Protein AF-A0A1T3VSL6-F1 (afdb_monomer_lite)

Structure (mmCIF, N/CA/C/O backbone):
data_AF-A0A1T3VSL6-F1
#
_entry.id   AF-A0A1T3VSL6-F1
#
loop_
_atom_site.group_PDB
_atom_site.id
_atom_site.type_symbol
_atom_site.label_atom_id
_atom_site.label_alt_id
_atom_site.label_comp_id
_atom_site.label_asym_id
_atom_site.label_entity_id
_atom_site.label_seq_id
_atom_site.pdbx_PDB_ins_code
_atom_site.Cartn_x
_atom_site.Cartn_y
_atom_site.Cartn_z
_atom_site.occupancy
_atom_site.B_iso_or_equiv
_atom_site.auth_seq_id
_atom_site.auth_comp_id
_atom_site.auth_asym_id
_atom_site.auth_atom_id
_atom_site.pdbx_PDB_model_num
ATOM 1 N N . ARG A 1 1 ? 28.065 -1.977 -14.494 1.00 62.59 1 ARG A N 1
ATOM 2 C CA . ARG A 1 1 ? 26.871 -1.914 -13.614 1.00 62.59 1 ARG A CA 1
ATOM 3 C C . ARG A 1 1 ? 26.203 -3.290 -13.512 1.00 62.59 1 ARG A C 1
ATOM 5 O O . ARG A 1 1 ? 25.831 -3.687 -12.420 1.00 62.59 1 ARG A O 1
ATOM 12 N N . ASP A 1 2 ? 26.234 -4.075 -14.584 1.00 76.62 2 ASP A N 1
ATOM 13 C CA . ASP A 1 2 ? 25.564 -5.379 -14.730 1.00 76.62 2 ASP A CA 1
ATOM 14 C C . ASP A 1 2 ? 26.018 -6.470 -13.745 1.00 76.62 2 ASP A C 1
ATOM 16 O O . ASP A 1 2 ? 25.245 -7.355 -13.390 1.00 76.62 2 ASP A O 1
ATOM 20 N N . GLY A 1 3 ? 27.265 -6.408 -13.263 1.00 87.06 3 GLY A N 1
ATOM 21 C CA . GLY A 1 3 ? 27.782 -7.373 -12.287 1.00 87.06 3 GLY A CA 1
ATOM 22 C C . GLY A 1 3 ? 27.134 -7.270 -10.900 1.00 87.06 3 GLY A C 1
ATOM 23 O O . GLY A 1 3 ? 27.035 -8.281 -10.211 1.00 87.06 3 GLY A O 1
ATOM 24 N N . LEU A 1 4 ? 26.681 -6.076 -10.490 1.00 89.38 4 LEU A N 1
ATOM 25 C CA . LEU A 1 4 ? 25.951 -5.896 -9.229 1.00 89.38 4 LEU A CA 1
ATOM 26 C C . LEU A 1 4 ? 24.523 -6.429 -9.360 1.00 89.38 4 LEU A C 1
ATOM 28 O O . LEU A 1 4 ? 24.105 -7.229 -8.529 1.00 89.38 4 LEU A O 1
ATOM 32 N N . SER A 1 5 ? 23.824 -6.042 -10.430 1.00 87.56 5 SER A N 1
ATOM 33 C CA . SER A 1 5 ? 22.463 -6.503 -10.717 1.00 87.56 5 SER A CA 1
ATOM 34 C C . SER A 1 5 ? 22.394 -8.028 -10.754 1.00 87.56 5 SER A C 1
ATOM 36 O O . SER A 1 5 ? 21.631 -8.618 -10.002 1.00 87.56 5 SER A O 1
ATOM 38 N N . ARG A 1 6 ? 23.301 -8.679 -11.494 1.00 90.31 6 ARG A N 1
ATOM 39 C CA . ARG A 1 6 ? 23.343 -10.146 -11.598 1.00 90.31 6 ARG A CA 1
ATOM 40 C C . ARG A 1 6 ? 23.564 -10.846 -10.253 1.00 90.31 6 ARG A C 1
ATOM 42 O O . ARG A 1 6 ? 22.993 -11.901 -10.010 1.00 90.31 6 ARG A O 1
ATOM 49 N N . ARG A 1 7 ? 24.399 -10.280 -9.374 1.00 93.38 7 ARG A N 1
ATOM 50 C CA . ARG A 1 7 ? 24.640 -10.836 -8.029 1.00 93.38 7 ARG A CA 1
ATOM 51 C C . ARG A 1 7 ? 23.426 -10.690 -7.118 1.00 93.38 7 ARG A C 1
ATOM 53 O O . ARG A 1 7 ? 23.204 -11.557 -6.280 1.00 93.38 7 ARG A O 1
ATOM 60 N N . LEU A 1 8 ? 22.679 -9.595 -7.254 1.00 92.88 8 LEU A N 1
ATOM 61 C CA . LEU A 1 8 ? 21.442 -9.392 -6.506 1.00 92.88 8 LEU A CA 1
ATOM 62 C C . LEU A 1 8 ? 20.371 -10.367 -6.980 1.00 92.88 8 LEU A C 1
ATOM 64 O O . LEU A 1 8 ? 19.839 -11.082 -6.143 1.00 92.88 8 LEU A O 1
ATOM 68 N N . GLU A 1 9 ? 20.155 -10.481 -8.291 1.00 94.38 9 GLU A N 1
ATOM 69 C CA . GLU A 1 9 ? 19.211 -11.440 -8.890 1.00 94.38 9 GLU A CA 1
ATOM 70 C C . GLU A 1 9 ? 19.508 -12.880 -8.461 1.00 94.38 9 GLU A C 1
ATOM 72 O O . GLU A 1 9 ? 18.609 -13.602 -8.043 1.00 94.38 9 GLU A O 1
ATOM 77 N N . GLN A 1 10 ? 20.786 -13.281 -8.457 1.00 94.31 10 GLN A N 1
ATOM 78 C CA . GLN A 1 10 ? 21.208 -14.591 -7.943 1.00 94.31 10 GLN A CA 1
ATOM 79 C C . GLN A 1 10 ? 20.904 -14.792 -6.454 1.00 94.31 10 GLN A C 1
ATOM 81 O O . GLN A 1 10 ? 20.730 -15.924 -6.021 1.00 94.31 10 GLN A O 1
ATOM 86 N N . ARG A 1 11 ? 20.883 -13.719 -5.660 1.00 94.25 11 ARG A N 1
ATOM 87 C CA . ARG A 1 11 ? 20.661 -13.785 -4.212 1.00 94.25 11 ARG A CA 1
ATOM 88 C C . ARG A 1 11 ? 19.183 -13.788 -3.834 1.00 94.25 11 ARG A C 1
ATOM 90 O O . ARG A 1 11 ? 18.844 -14.368 -2.809 1.00 94.25 11 ARG A O 1
ATOM 97 N N . ILE A 1 12 ? 18.342 -13.105 -4.606 1.00 93.19 12 ILE A N 1
ATOM 98 C CA . ILE A 1 12 ? 16.886 -13.062 -4.392 1.00 93.19 12 ILE A CA 1
ATOM 99 C C . ILE A 1 12 ? 16.140 -14.122 -5.212 1.00 93.19 12 ILE A C 1
ATOM 101 O O . ILE A 1 12 ? 14.927 -14.227 -5.093 1.00 93.19 12 ILE A O 1
ATOM 105 N N . GLU A 1 13 ? 16.865 -14.883 -6.038 1.00 93.56 13 GLU A N 1
ATOM 106 C CA . GLU A 1 13 ? 16.347 -15.960 -6.893 1.00 93.56 13 GLU A CA 1
ATOM 107 C C . GLU A 1 13 ? 15.236 -15.504 -7.860 1.00 93.56 13 GLU A C 1
ATOM 109 O O . GLU A 1 13 ? 14.383 -16.288 -8.266 1.00 93.56 13 GLU A O 1
ATOM 114 N N . MET A 1 14 ? 15.267 -14.231 -8.270 1.00 90.94 14 MET A N 1
ATOM 115 C CA . MET A 1 14 ? 14.320 -13.631 -9.218 1.00 90.94 14 MET A CA 1
ATOM 116 C C . MET A 1 14 ? 14.952 -12.454 -9.987 1.00 90.94 14 MET A C 1
ATOM 118 O O . MET A 1 14 ? 15.905 -11.842 -9.491 1.00 90.94 14 MET A O 1
ATOM 122 N N . PRO A 1 15 ? 14.446 -12.109 -11.188 1.00 90.94 15 PRO A N 1
ATOM 123 C CA . PRO A 1 15 ? 14.838 -10.890 -11.895 1.00 90.94 15 PRO A CA 1
ATOM 124 C C . PRO A 1 15 ? 14.564 -9.636 -11.058 1.00 90.94 15 PRO A C 1
ATOM 126 O O . PRO A 1 15 ? 13.514 -9.528 -10.429 1.00 90.94 15 PRO A O 1
ATOM 129 N N . LEU A 1 16 ? 15.450 -8.635 -11.102 1.00 89.75 16 LEU A N 1
ATOM 130 C CA . LEU A 1 16 ? 15.225 -7.387 -10.354 1.00 89.75 16 LEU A CA 1
ATOM 131 C C . LEU A 1 16 ? 13.970 -6.651 -10.831 1.00 89.75 16 LEU A C 1
ATOM 133 O O . LEU A 1 16 ? 13.281 -6.028 -10.029 1.00 89.75 16 LEU A O 1
ATOM 137 N N . ALA A 1 17 ? 13.650 -6.754 -12.122 1.00 88.25 17 ALA A N 1
ATOM 138 C CA . ALA A 1 17 ? 12.426 -6.187 -12.680 1.00 88.25 17 ALA A CA 1
ATOM 139 C C . ALA A 1 17 ? 11.155 -6.777 -12.044 1.00 88.25 17 ALA A C 1
ATOM 141 O O . ALA A 1 17 ? 10.140 -6.095 -11.996 1.00 88.25 17 ALA A O 1
ATOM 142 N N . ASP A 1 18 ? 11.215 -8.002 -11.515 1.00 87.12 18 ASP A N 1
ATOM 143 C CA . ASP A 1 18 ? 10.067 -8.655 -10.879 1.00 87.12 18 ASP A CA 1
ATOM 144 C C . ASP A 1 18 ? 9.888 -8.224 -9.410 1.00 87.12 18 ASP A C 1
ATOM 146 O O . ASP A 1 18 ? 8.910 -8.596 -8.769 1.00 87.12 18 ASP A O 1
ATOM 150 N N . THR A 1 19 ? 10.795 -7.390 -8.884 1.00 84.19 19 THR A N 1
ATOM 151 C CA . THR A 1 19 ? 10.625 -6.707 -7.588 1.00 84.19 19 THR A CA 1
ATOM 152 C C . THR A 1 19 ? 9.893 -5.370 -7.709 1.00 84.19 19 THR A C 1
ATOM 154 O O . THR A 1 19 ? 9.462 -4.812 -6.700 1.00 84.19 19 THR A O 1
ATOM 157 N N . ASP A 1 20 ? 9.742 -4.850 -8.930 1.00 86.81 20 ASP A N 1
ATOM 158 C CA . ASP A 1 20 ? 9.008 -3.617 -9.185 1.00 86.81 20 ASP A CA 1
ATOM 159 C C . ASP A 1 20 ? 7.519 -3.932 -9.332 1.00 86.81 20 ASP A C 1
ATOM 161 O O . ASP A 1 20 ? 7.071 -4.525 -10.318 1.00 86.81 20 ASP A O 1
ATOM 165 N N . ILE A 1 21 ? 6.745 -3.500 -8.338 1.00 83.50 21 ILE A N 1
ATOM 166 C CA . ILE A 1 21 ? 5.299 -3.699 -8.293 1.00 83.50 21 ILE A CA 1
ATOM 167 C C . ILE A 1 21 ? 4.585 -3.153 -9.539 1.00 83.50 21 ILE A C 1
ATOM 169 O O . ILE A 1 21 ? 3.619 -3.751 -10.011 1.00 83.50 21 ILE A O 1
ATOM 173 N N . SER A 1 22 ? 5.109 -2.081 -10.136 1.00 82.44 22 SER A N 1
ATOM 174 C CA . SER A 1 22 ? 4.555 -1.466 -11.345 1.00 82.44 22 SER A CA 1
ATOM 175 C C . SER A 1 22 ? 4.770 -2.324 -12.588 1.00 82.44 22 SER A C 1
ATOM 177 O O . SER A 1 22 ? 3.993 -2.263 -13.540 1.00 82.44 22 SER A O 1
ATOM 179 N N . VAL A 1 23 ? 5.819 -3.148 -12.578 1.00 84.62 23 VAL A N 1
ATOM 180 C CA . VAL A 1 23 ? 6.151 -4.086 -13.656 1.00 84.62 23 VAL A CA 1
ATOM 181 C C . VAL A 1 23 ? 5.335 -5.375 -13.540 1.00 84.62 23 VAL A C 1
ATOM 183 O O . VAL A 1 23 ? 4.980 -5.958 -14.569 1.00 84.62 23 VAL A O 1
ATOM 186 N N . ILE A 1 24 ? 5.020 -5.818 -12.318 1.00 85.06 24 ILE A N 1
ATOM 187 C CA . ILE A 1 24 ? 4.258 -7.055 -12.070 1.00 85.06 24 ILE A CA 1
ATOM 188 C C . ILE A 1 24 ? 2.738 -6.848 -12.073 1.00 85.06 24 ILE A C 1
ATOM 190 O O . ILE A 1 24 ? 2.019 -7.739 -12.523 1.00 85.06 24 ILE A O 1
ATOM 194 N N . ALA A 1 25 ? 2.231 -5.682 -11.657 1.00 82.94 25 ALA A N 1
ATOM 195 C CA . ALA A 1 25 ? 0.792 -5.406 -11.584 1.00 82.94 25 ALA A CA 1
ATOM 196 C C . ALA A 1 25 ? 0.024 -5.681 -12.903 1.00 82.94 25 ALA A C 1
ATOM 198 O O . ALA A 1 25 ? -1.098 -6.184 -12.842 1.00 82.94 25 ALA A O 1
ATOM 199 N N . PRO A 1 26 ? 0.595 -5.457 -14.104 1.00 79.12 26 PRO A N 1
ATOM 200 C CA . PRO A 1 26 ? -0.084 -5.774 -15.363 1.00 79.12 26 PRO A CA 1
ATOM 201 C C . PRO A 1 26 ? -0.037 -7.256 -15.784 1.00 79.12 26 PRO A C 1
ATOM 203 O O . PRO A 1 26 ? -0.683 -7.616 -16.767 1.00 79.12 26 PRO A O 1
ATOM 206 N N . ARG A 1 27 ? 0.743 -8.125 -15.119 1.00 72.69 27 ARG A N 1
ATOM 207 C CA . ARG A 1 27 ? 1.131 -9.459 -15.639 1.00 72.69 27 ARG A CA 1
ATOM 208 C C . ARG A 1 27 ? 0.142 -10.621 -15.372 1.00 72.69 27 ARG A C 1
ATOM 210 O O . ARG A 1 27 ? 0.502 -11.765 -15.625 1.00 72.69 27 ARG A O 1
ATOM 217 N N . ALA A 1 28 ? -1.118 -10.312 -15.044 1.00 65.00 28 ALA A N 1
ATOM 218 C CA . ALA A 1 28 ? -2.284 -11.217 -14.921 1.00 65.00 28 ALA A CA 1
ATOM 219 C C . ALA A 1 28 ? -2.348 -12.154 -13.685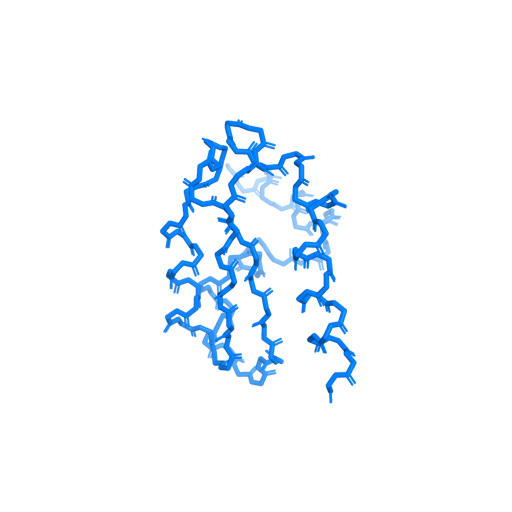 1.00 65.00 28 ALA A C 1
ATOM 221 O O . ALA A 1 28 ? -1.332 -12.529 -13.114 1.00 65.00 28 ALA A O 1
ATOM 222 N N . ASP A 1 29 ? -3.593 -12.471 -13.282 1.00 77.00 29 ASP A N 1
ATOM 223 C CA . ASP A 1 29 ? -4.052 -13.204 -12.078 1.00 77.00 29 ASP A CA 1
ATOM 224 C C . ASP A 1 29 ? -3.395 -12.806 -10.752 1.00 77.00 29 ASP A C 1
ATOM 226 O O . ASP A 1 29 ? -3.064 -13.627 -9.895 1.00 77.00 29 ASP A O 1
ATOM 230 N N . ASN A 1 30 ? -3.268 -11.496 -10.549 1.00 83.06 30 ASN A N 1
ATOM 231 C CA . ASN A 1 30 ? -2.863 -10.974 -9.259 1.00 83.06 30 ASN A CA 1
ATOM 232 C C . ASN A 1 30 ? -3.903 -11.325 -8.182 1.00 83.06 30 ASN A C 1
ATOM 234 O O . ASN A 1 30 ? -5.092 -11.034 -8.367 1.00 83.06 30 ASN A O 1
ATOM 238 N N . PRO A 1 31 ? -3.480 -11.911 -7.046 1.00 89.19 31 PRO A N 1
ATOM 239 C CA . PRO A 1 31 ? -4.376 -12.110 -5.920 1.00 89.19 31 PRO A CA 1
ATOM 240 C C . PRO A 1 31 ? -4.854 -10.750 -5.387 1.00 89.19 31 PRO A C 1
ATOM 242 O O . PRO A 1 31 ? -4.230 -9.713 -5.661 1.00 89.19 31 PRO A O 1
ATOM 245 N N . PRO A 1 32 ? -5.937 -10.732 -4.589 1.00 92.69 32 PRO A N 1
ATOM 246 C CA . PRO A 1 32 ? -6.282 -9.556 -3.806 1.00 92.69 32 PRO A CA 1
ATOM 247 C C . PRO A 1 32 ? -5.049 -9.026 -3.063 1.00 92.69 32 PRO A C 1
ATOM 249 O O . PRO A 1 32 ? -4.231 -9.802 -2.565 1.00 92.69 32 PRO A O 1
ATOM 252 N N . LEU A 1 33 ? -4.924 -7.703 -2.982 1.00 94.06 33 LEU A N 1
ATOM 253 C CA . LEU A 1 33 ? -3.825 -7.034 -2.291 1.00 94.06 33 LEU A CA 1
ATOM 254 C C . LEU A 1 33 ? -4.390 -6.082 -1.242 1.00 94.06 33 LEU A C 1
ATOM 256 O O . LEU A 1 33 ? -5.237 -5.244 -1.544 1.00 94.06 33 LEU A O 1
ATOM 260 N N . LEU A 1 34 ? -3.881 -6.172 -0.019 1.00 97.38 34 LEU A N 1
ATOM 261 C CA . LEU A 1 34 ? -4.096 -5.162 1.007 1.00 97.38 34 LEU A CA 1
ATOM 262 C C . LEU A 1 34 ? -2.800 -4.387 1.229 1.00 97.38 34 LEU A C 1
ATOM 264 O O . LEU A 1 34 ? -1.774 -4.971 1.574 1.00 97.38 34 LEU A O 1
ATOM 268 N N . ILE A 1 35 ? -2.876 -3.068 1.094 1.00 97.06 35 ILE A N 1
ATOM 269 C CA . ILE A 1 35 ? -1.823 -2.137 1.493 1.00 97.06 35 ILE A CA 1
ATOM 270 C C . ILE A 1 35 ? -2.303 -1.399 2.736 1.00 97.06 35 ILE A C 1
ATOM 272 O O . ILE A 1 35 ? -3.427 -0.902 2.776 1.00 97.06 35 ILE A O 1
ATOM 276 N N . ILE A 1 36 ? -1.453 -1.317 3.756 1.00 98.00 36 ILE A N 1
ATOM 277 C CA . ILE A 1 36 ? -1.720 -0.548 4.972 1.00 98.00 36 ILE A CA 1
ATOM 278 C C . ILE A 1 36 ? -0.590 0.461 5.130 1.00 98.00 36 ILE A C 1
ATOM 280 O O . ILE A 1 36 ? 0.569 0.059 5.186 1.00 98.00 36 ILE A O 1
ATOM 284 N N . HIS A 1 37 ? -0.913 1.751 5.202 1.00 98.06 37 HIS A N 1
ATOM 285 C CA . HIS A 1 37 ? 0.100 2.805 5.263 1.00 98.06 37 HIS A CA 1
ATOM 286 C C . HIS A 1 37 ? -0.402 4.004 6.073 1.00 98.06 37 HIS A C 1
ATOM 288 O O . HIS A 1 37 ? -1.579 4.360 6.013 1.00 98.06 37 HIS A O 1
ATOM 294 N N . ASP A 1 38 ? 0.487 4.621 6.846 1.00 97.44 38 ASP A N 1
ATOM 295 C CA . ASP A 1 38 ? 0.234 5.894 7.513 1.00 97.44 38 ASP A CA 1
ATOM 296 C C . ASP A 1 38 ? 0.790 7.036 6.648 1.00 97.44 38 ASP A C 1
ATOM 298 O O . ASP A 1 38 ? 1.963 6.973 6.283 1.00 97.44 38 ASP A O 1
ATOM 302 N 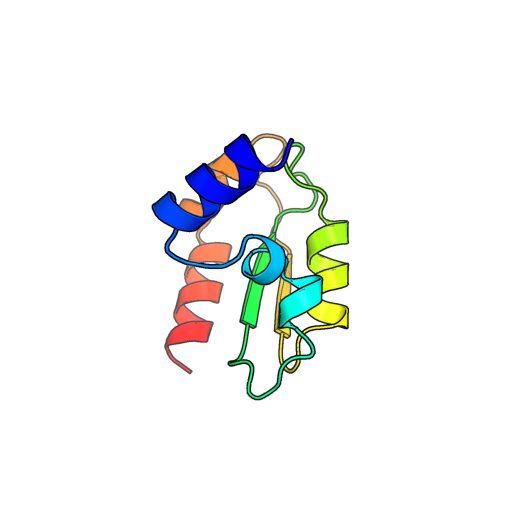N . PRO A 1 39 ? 0.016 8.090 6.348 1.00 96.69 39 PRO A N 1
ATOM 303 C CA . PRO A 1 39 ? 0.524 9.246 5.613 1.00 96.69 39 PRO A CA 1
ATOM 304 C C . PRO A 1 39 ? 1.639 10.016 6.335 1.00 96.69 39 PRO A C 1
ATOM 306 O O . PRO A 1 39 ? 2.347 10.786 5.694 1.00 96.69 39 PRO A O 1
ATOM 309 N N . ASP A 1 40 ? 1.801 9.828 7.652 1.00 95.50 40 ASP A N 1
ATOM 310 C CA . ASP A 1 40 ? 2.874 10.459 8.432 1.00 95.50 40 ASP A CA 1
ATOM 311 C C . ASP A 1 40 ? 4.207 9.673 8.382 1.00 95.50 40 ASP A C 1
ATOM 313 O O . ASP A 1 40 ? 5.141 10.019 9.116 1.00 95.50 40 ASP A O 1
ATOM 317 N N . ASP A 1 41 ? 4.312 8.604 7.577 1.00 96.31 41 ASP A N 1
ATOM 318 C CA . ASP A 1 41 ? 5.560 7.859 7.361 1.00 96.31 41 ASP A CA 1
ATOM 319 C C . ASP A 1 41 ? 6.585 8.714 6.584 1.00 96.31 41 ASP A C 1
ATOM 321 O O . ASP A 1 41 ? 6.361 9.042 5.419 1.00 96.31 41 ASP A O 1
ATOM 325 N N . PRO A 1 42 ? 7.722 9.098 7.200 1.00 95.00 42 PRO A N 1
ATOM 326 C CA . PRO A 1 42 ? 8.732 9.899 6.517 1.00 95.00 42 PRO A CA 1
ATOM 327 C C . PRO A 1 42 ? 9.698 9.064 5.663 1.00 95.00 42 PRO A C 1
ATOM 329 O O . PRO A 1 42 ? 10.461 9.642 4.887 1.00 95.00 42 PRO A O 1
ATOM 332 N N . ASP A 1 43 ? 9.718 7.740 5.834 1.00 96.12 43 ASP A N 1
ATOM 333 C CA . ASP A 1 43 ? 10.702 6.849 5.217 1.00 96.12 43 ASP A CA 1
ATOM 334 C C . ASP A 1 43 ? 10.212 6.337 3.854 1.00 96.12 43 ASP A C 1
ATOM 336 O O . ASP A 1 43 ? 11.024 6.096 2.956 1.00 96.12 43 ASP A O 1
ATOM 340 N N . THR A 1 44 ? 8.892 6.210 3.672 1.00 93.00 44 THR A N 1
ATOM 341 C CA . THR A 1 44 ? 8.270 5.813 2.400 1.00 93.00 44 THR A CA 1
ATOM 342 C C . THR A 1 44 ? 7.086 6.716 2.034 1.00 93.00 44 THR A C 1
ATOM 344 O O . THR A 1 44 ? 6.153 6.808 2.825 1.00 93.00 44 THR A O 1
ATOM 347 N N . PRO A 1 45 ? 7.056 7.340 0.836 1.00 95.00 45 PRO A N 1
ATOM 348 C CA . PRO A 1 45 ? 5.953 8.214 0.426 1.00 95.00 45 PRO A CA 1
ATOM 349 C C . PRO A 1 45 ? 4.614 7.480 0.329 1.00 95.00 45 PRO A C 1
ATOM 351 O O . PRO A 1 45 ? 4.525 6.416 -0.297 1.00 95.00 45 PRO A O 1
ATOM 354 N N . TYR A 1 46 ? 3.564 8.077 0.892 1.00 96.62 46 TYR A N 1
ATOM 355 C CA . TYR A 1 46 ? 2.206 7.535 0.866 1.00 96.62 46 TYR A CA 1
ATOM 356 C C . TYR A 1 46 ? 1.648 7.415 -0.556 1.00 96.62 46 TYR A C 1
ATOM 358 O O . TYR A 1 46 ? 0.984 6.429 -0.878 1.00 96.62 46 TYR A O 1
ATOM 366 N N . GLU A 1 47 ? 2.004 8.354 -1.428 1.00 96.88 47 GLU A N 1
ATOM 367 C CA . GLU A 1 47 ? 1.584 8.423 -2.829 1.00 96.88 47 GLU A CA 1
ATOM 368 C C . GLU A 1 47 ? 1.949 7.142 -3.593 1.00 96.88 47 GLU A C 1
ATOM 370 O O . GLU A 1 47 ? 1.172 6.660 -4.410 1.00 96.88 47 GLU A O 1
ATOM 375 N N . THR A 1 48 ? 3.074 6.505 -3.245 1.00 94.38 48 THR A N 1
ATOM 376 C CA . THR A 1 48 ? 3.480 5.212 -3.826 1.00 94.38 48 THR A CA 1
ATOM 377 C C . THR A 1 48 ? 2.424 4.131 -3.576 1.00 94.38 48 THR A C 1
ATOM 379 O O . THR A 1 48 ? 2.164 3.287 -4.426 1.00 94.38 48 THR A O 1
ATOM 382 N N . SER A 1 49 ? 1.785 4.140 -2.402 1.00 96.00 49 SER A N 1
ATOM 383 C CA . SER A 1 49 ? 0.703 3.198 -2.088 1.00 96.00 49 SER A CA 1
ATOM 384 C C . SER A 1 49 ? -0.559 3.483 -2.893 1.00 96.00 49 SER A C 1
ATOM 386 O O . SER A 1 49 ? -1.236 2.545 -3.313 1.00 96.00 49 SER A O 1
ATOM 388 N N . GLU A 1 50 ? -0.865 4.758 -3.131 1.00 96.75 50 GLU A N 1
ATOM 389 C CA . GLU A 1 50 ? -1.991 5.162 -3.976 1.00 96.75 50 GLU A CA 1
ATOM 390 C C . GLU A 1 50 ? -1.774 4.727 -5.429 1.00 96.75 50 GLU A C 1
ATOM 392 O O . GLU A 1 50 ? -2.682 4.161 -6.042 1.00 96.75 50 GLU A O 1
ATOM 397 N N . GLU A 1 51 ? -0.559 4.907 -5.952 1.00 94.38 51 GLU A N 1
ATOM 398 C CA . GLU A 1 51 ? -0.173 4.454 -7.291 1.00 94.38 51 GLU A CA 1
ATOM 399 C C . GLU A 1 51 ? -0.352 2.941 -7.447 1.00 94.38 51 GLU A C 1
ATOM 401 O O . GLU A 1 51 ? -0.973 2.496 -8.415 1.00 94.38 51 GLU A O 1
ATOM 406 N N . ILE A 1 52 ? 0.108 2.149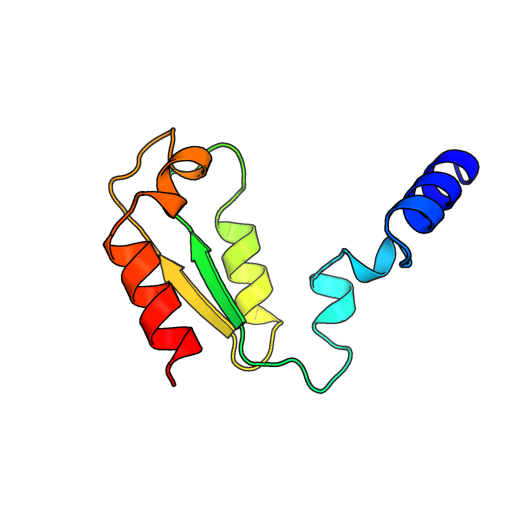 -6.468 1.00 93.12 52 ILE A N 1
ATOM 407 C CA . ILE A 1 52 ? -0.041 0.687 -6.494 1.00 93.12 52 ILE A CA 1
ATOM 408 C C . ILE A 1 52 ? -1.516 0.286 -6.531 1.00 93.12 52 ILE A C 1
ATOM 410 O O . ILE A 1 52 ? -1.899 -0.553 -7.347 1.00 93.12 52 ILE A O 1
ATOM 414 N N . VAL A 1 53 ? -2.360 0.875 -5.679 1.00 94.25 53 VAL A N 1
ATOM 415 C CA . VAL A 1 53 ? -3.798 0.560 -5.677 1.00 94.25 53 VAL A CA 1
ATOM 416 C C . VAL A 1 53 ? -4.477 0.984 -6.981 1.00 94.25 53 VAL A C 1
ATOM 418 O O . VAL A 1 53 ? -5.423 0.328 -7.413 1.00 94.25 53 VAL A O 1
ATOM 421 N N . GLY A 1 54 ? -3.973 2.024 -7.649 1.00 92.50 54 GLY A N 1
ATOM 422 C CA . GLY A 1 54 ? -4.455 2.445 -8.963 1.00 92.50 54 GLY A CA 1
ATOM 423 C C . GLY A 1 54 ? -4.164 1.453 -10.094 1.00 92.50 54 GLY A C 1
ATOM 424 O O . GLY A 1 54 ? -4.912 1.421 -11.073 1.00 92.50 54 GLY A O 1
ATOM 425 N N . ILE A 1 55 ? -3.108 0.640 -9.975 1.00 91.12 55 ILE A N 1
ATOM 426 C CA . ILE A 1 55 ? -2.669 -0.286 -11.036 1.00 91.12 55 ILE A CA 1
ATOM 427 C C . ILE A 1 55 ? -2.890 -1.768 -10.708 1.00 91.12 55 ILE A C 1
ATOM 429 O O . ILE A 1 55 ? -2.914 -2.590 -11.624 1.00 91.12 55 ILE A O 1
ATOM 433 N N . TRP A 1 56 ? -3.048 -2.131 -9.432 1.00 91.88 56 TRP A N 1
ATOM 434 C CA . TRP A 1 56 ? -3.201 -3.516 -8.993 1.00 91.88 56 TRP A CA 1
ATOM 435 C C . TRP A 1 56 ? -4.685 -3.918 -8.891 1.00 91.88 56 TRP A C 1
ATOM 437 O O . TRP A 1 56 ? -5.420 -3.363 -8.068 1.00 91.88 56 TRP A O 1
ATOM 447 N N . PRO A 1 57 ? -5.159 -4.912 -9.669 1.00 89.12 57 PRO A N 1
ATOM 448 C CA . PRO A 1 57 ? -6.556 -5.339 -9.627 1.00 89.12 57 PRO A CA 1
ATOM 449 C C . PRO A 1 57 ? -6.989 -5.813 -8.235 1.00 89.12 57 PRO A C 1
ATOM 451 O O . PRO A 1 57 ? -6.309 -6.617 -7.605 1.00 89.12 57 PRO A O 1
ATOM 454 N N . ASN A 1 58 ? -8.158 -5.363 -7.770 1.00 89.88 58 ASN A N 1
ATOM 455 C CA . ASN A 1 58 ? -8.718 -5.719 -6.457 1.00 89.88 58 ASN A CA 1
ATOM 456 C C . ASN A 1 58 ? -7.839 -5.322 -5.254 1.00 89.88 58 ASN A C 1
ATOM 458 O O . ASN A 1 58 ? -7.988 -5.894 -4.171 1.00 89.88 58 ASN A O 1
ATOM 462 N N . ALA A 1 59 ? -6.933 -4.355 -5.419 1.00 94.38 59 ALA A N 1
ATOM 463 C CA . ALA A 1 59 ? -6.185 -3.812 -4.297 1.00 94.38 59 ALA A CA 1
ATOM 464 C C . ALA A 1 59 ? -7.058 -2.915 -3.406 1.00 94.38 59 ALA A C 1
ATOM 466 O O . ALA A 1 59 ? -7.945 -2.200 -3.876 1.00 94.38 59 ALA A O 1
ATOM 467 N N . LYS A 1 60 ? -6.777 -2.931 -2.103 1.00 96.56 60 LYS A N 1
ATOM 468 C CA . LYS A 1 60 ? -7.367 -2.035 -1.102 1.00 96.56 60 LYS A CA 1
ATOM 469 C C . LYS A 1 60 ? -6.250 -1.301 -0.363 1.00 96.56 60 LYS A C 1
ATOM 471 O O . LYS A 1 60 ? -5.255 -1.917 0.012 1.00 96.56 60 LYS A O 1
ATOM 476 N N . LEU A 1 61 ? -6.444 -0.007 -0.110 1.00 98.00 61 LEU A N 1
ATOM 477 C CA . LEU A 1 61 ? -5.569 0.806 0.738 1.00 98.00 61 LEU A CA 1
ATOM 478 C C . LEU A 1 61 ? -6.275 1.13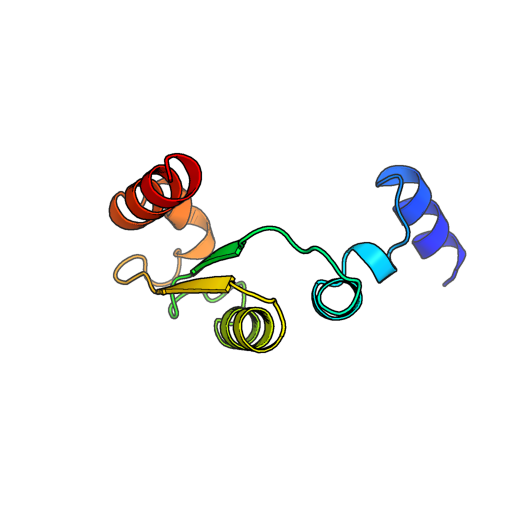1 2.055 1.00 98.00 61 LEU A C 1
ATOM 480 O O . LEU A 1 61 ? -7.349 1.732 2.057 1.00 98.00 61 LEU A O 1
ATOM 484 N N . VAL A 1 62 ? -5.661 0.753 3.173 1.00 98.19 62 VAL A N 1
ATOM 485 C CA . VAL A 1 62 ? -6.076 1.145 4.522 1.00 98.19 62 VAL A CA 1
ATOM 486 C C . VAL A 1 62 ? -5.113 2.198 5.049 1.00 98.19 62 VAL A C 1
ATOM 488 O O . VAL A 1 62 ? -3.959 1.919 5.371 1.00 98.19 62 VAL A O 1
ATOM 491 N N . THR A 1 63 ? -5.620 3.418 5.176 1.00 98.00 63 THR A N 1
ATOM 492 C CA . THR A 1 63 ? -4.887 4.542 5.754 1.00 98.00 63 THR A CA 1
ATOM 493 C C . THR A 1 63 ? -4.928 4.474 7.278 1.00 98.00 63 THR A C 1
ATOM 495 O O . THR A 1 63 ? -6.004 4.571 7.879 1.00 98.00 63 THR A O 1
ATOM 498 N N . THR A 1 64 ? -3.774 4.343 7.930 1.00 97.25 64 THR A N 1
ATOM 499 C CA . THR A 1 64 ? -3.684 4.500 9.389 1.00 97.25 64 THR A CA 1
ATOM 500 C C . THR A 1 64 ? -3.450 5.956 9.770 1.00 97.25 64 THR A C 1
ATOM 502 O O . THR A 1 64 ? -3.143 6.793 8.926 1.00 97.25 64 THR A O 1
ATOM 505 N N . LYS A 1 65 ? -3.661 6.274 11.050 1.00 94.56 65 LYS A N 1
ATOM 506 C CA . LYS A 1 65 ? -3.367 7.586 11.632 1.00 94.56 65 LYS A CA 1
ATOM 507 C C . LYS A 1 65 ? -2.849 7.407 13.051 1.00 94.56 65 LYS A C 1
ATOM 509 O O . LYS A 1 65 ? -3.189 6.432 13.722 1.00 94.56 65 LYS A O 1
ATOM 514 N N . GLY A 1 66 ? -2.123 8.405 13.549 1.00 91.38 66 GLY A N 1
ATOM 515 C CA . GLY A 1 66 ? -1.720 8.476 14.957 1.00 91.38 66 GLY A CA 1
ATOM 516 C C . GLY A 1 66 ? -0.431 7.722 15.287 1.00 91.38 66 GLY A C 1
ATOM 517 O O . GLY A 1 66 ? -0.079 7.609 16.464 1.00 91.38 66 GLY A O 1
ATOM 518 N N . LEU A 1 67 ? 0.302 7.240 14.279 1.00 94.06 67 LEU A N 1
ATOM 519 C CA . LEU A 1 67 ? 1.641 6.681 14.471 1.00 94.06 67 LEU A CA 1
ATOM 520 C C . LEU A 1 67 ? 2.748 7.751 14.452 1.00 94.06 67 LEU A C 1
ATOM 522 O O . LEU A 1 67 ? 3.794 7.562 15.097 1.00 94.06 67 LEU A O 1
ATOM 526 N N . GLY A 1 68 ? 2.479 8.884 13.788 1.00 91.62 68 GLY A N 1
ATOM 527 C CA . GLY A 1 68 ? 3.379 10.026 13.624 1.00 91.62 68 GLY A CA 1
ATOM 528 C C . GLY A 1 68 ? 4.658 9.652 12.873 1.00 91.62 68 GLY A C 1
ATOM 529 O O . GLY A 1 68 ? 4.724 8.618 12.223 1.00 91.62 68 GLY A O 1
ATOM 530 N N . ARG A 1 69 ? 5.735 10.425 13.070 1.00 93.75 69 ARG A N 1
ATOM 531 C CA . ARG A 1 69 ? 7.036 10.261 12.377 1.00 93.75 69 ARG A CA 1
ATOM 532 C C . ARG A 1 69 ? 7.732 8.892 12.498 1.00 93.75 69 ARG A C 1
ATOM 534 O O . ARG A 1 69 ? 8.828 8.721 11.989 1.00 93.75 69 ARG A O 1
ATOM 541 N N . LEU A 1 70 ? 7.194 7.974 13.300 1.00 94.94 70 LEU A N 1
ATOM 542 C CA . LEU A 1 70 ? 7.707 6.609 13.460 1.00 94.94 70 LEU A CA 1
ATOM 543 C C . LEU A 1 70 ? 6.734 5.575 12.879 1.00 94.94 70 LEU A C 1
ATOM 545 O O . LEU A 1 70 ? 6.794 4.409 13.277 1.00 94.94 70 LEU A O 1
ATOM 549 N N . ALA A 1 71 ? 5.820 5.993 12.000 1.00 95.69 71 ALA A N 1
ATOM 550 C CA . ALA A 1 71 ? 4.816 5.134 11.390 1.00 95.69 71 ALA A CA 1
ATOM 551 C C . ALA A 1 71 ? 5.409 3.876 10.769 1.00 95.69 71 ALA A C 1
ATOM 553 O O . ALA A 1 71 ? 4.982 2.778 11.144 1.00 95.69 71 ALA A O 1
ATOM 554 N N . HIS A 1 72 ? 6.478 4.042 9.989 1.00 95.62 72 HIS A N 1
ATOM 555 C CA . HIS A 1 72 ? 7.246 2.959 9.388 1.00 95.62 72 HIS A CA 1
ATOM 556 C C . HIS A 1 72 ? 7.531 1.807 10.363 1.00 95.62 72 HIS A C 1
ATOM 558 O O . HIS A 1 72 ? 7.284 0.632 10.101 1.00 95.62 72 HIS A O 1
ATOM 564 N N . TYR A 1 73 ? 7.985 2.150 11.570 1.00 95.62 73 TYR A N 1
ATOM 565 C CA . TYR A 1 73 ? 8.451 1.192 12.577 1.00 95.62 73 TYR A CA 1
ATOM 566 C C . TYR A 1 73 ? 7.358 0.713 13.539 1.00 95.62 73 TYR A C 1
ATOM 568 O O . TYR A 1 73 ? 7.585 -0.188 14.361 1.00 95.62 73 TYR A O 1
ATOM 576 N N . ARG A 1 74 ? 6.188 1.358 13.523 1.00 95.81 74 ARG A N 1
ATOM 577 C CA . ARG A 1 74 ? 5.109 1.129 14.496 1.00 95.81 74 ARG A CA 1
ATOM 578 C C . ARG A 1 74 ? 3.891 0.444 13.904 1.00 95.81 74 ARG A C 1
ATOM 580 O O . ARG A 1 74 ? 3.071 -0.032 14.688 1.00 95.81 74 ARG A O 1
ATOM 587 N N . LEU A 1 75 ? 3.800 0.324 12.582 1.00 94.38 75 LEU A N 1
ATOM 588 C CA . LEU A 1 75 ? 2.656 -0.285 11.906 1.00 94.38 75 LEU A CA 1
ATOM 589 C C . LEU A 1 75 ? 2.335 -1.693 12.442 1.00 94.38 75 LEU A C 1
ATOM 591 O O . LEU A 1 75 ? 1.195 -1.978 12.796 1.00 94.38 75 LEU A O 1
ATOM 595 N N . LEU A 1 76 ? 3.357 -2.529 12.659 1.00 94.31 76 LEU A N 1
ATOM 596 C CA . LEU A 1 76 ? 3.205 -3.888 13.211 1.00 94.31 76 LEU A CA 1
ATOM 597 C C . LEU A 1 76 ? 2.781 -3.938 14.692 1.00 94.31 76 LEU A C 1
ATOM 599 O O . LEU A 1 76 ? 2.537 -5.010 15.238 1.00 94.31 76 LEU A O 1
ATOM 603 N N . ARG A 1 77 ? 2.704 -2.789 15.369 1.00 95.25 77 ARG A N 1
ATOM 604 C CA . ARG A 1 77 ? 2.167 -2.642 16.733 1.00 95.25 77 ARG A CA 1
ATOM 605 C C . ARG A 1 77 ? 0.852 -1.857 16.746 1.00 95.25 77 ARG A C 1
ATOM 607 O O . ARG A 1 77 ? 0.281 -1.635 17.813 1.00 95.25 77 ARG A O 1
ATOM 614 N N . HIS A 1 78 ? 0.370 -1.428 15.582 1.00 97.12 78 HIS A N 1
ATOM 615 C CA . HIS A 1 78 ? -0.846 -0.650 15.438 1.00 97.12 78 HIS A CA 1
ATOM 616 C C . HIS A 1 78 ? -2.052 -1.585 15.354 1.00 97.12 78 HIS A C 1
ATOM 618 O O . HIS A 1 78 ? -2.272 -2.258 14.350 1.00 97.12 78 HIS A O 1
ATOM 624 N N . ARG A 1 79 ? -2.854 -1.645 16.421 1.00 96.88 79 ARG A N 1
ATOM 625 C CA . ARG A 1 79 ? -3.962 -2.607 16.508 1.00 96.88 79 ARG A CA 1
ATOM 626 C C . ARG A 1 79 ? -4.983 -2.492 15.363 1.00 96.88 79 ARG A C 1
ATOM 628 O O . ARG A 1 79 ? -5.355 -3.539 14.845 1.00 96.88 79 ARG A O 1
ATOM 635 N N . PRO A 1 80 ? -5.383 -1.290 14.901 1.00 97.00 80 PRO A N 1
ATOM 636 C CA . PRO A 1 80 ? -6.228 -1.171 13.712 1.00 97.00 80 PRO A CA 1
ATOM 637 C C . PRO A 1 80 ? -5.593 -1.752 12.439 1.00 97.00 80 PRO A C 1
ATOM 639 O O . PRO A 1 80 ? -6.294 -2.395 11.669 1.00 97.00 80 PRO A O 1
ATOM 642 N N . ALA A 1 81 ? -4.276 -1.592 12.243 1.00 97.19 81 ALA A N 1
ATOM 643 C CA . ALA A 1 81 ? -3.574 -2.179 11.097 1.00 97.19 81 ALA A CA 1
ATOM 644 C C . ALA A 1 81 ? -3.579 -3.712 11.166 1.00 97.19 81 ALA A C 1
ATOM 646 O O . ALA A 1 81 ? -3.907 -4.383 10.193 1.00 97.19 81 ALA A O 1
ATOM 647 N N . LEU A 1 82 ? -3.269 -4.267 12.342 1.00 97.31 82 LEU A N 1
ATOM 648 C CA . LEU A 1 82 ? -3.277 -5.715 12.556 1.00 97.31 82 LEU A CA 1
ATOM 649 C C . LEU A 1 82 ? -4.671 -6.315 12.348 1.00 97.31 82 LEU A C 1
ATOM 651 O O . LEU A 1 82 ? -4.790 -7.370 11.738 1.00 97.31 82 LEU A O 1
ATOM 655 N N . ASN A 1 83 ? -5.721 -5.640 12.817 1.00 97.94 83 ASN A N 1
ATOM 656 C CA . ASN A 1 83 ? -7.094 -6.091 12.605 1.00 97.94 83 ASN A CA 1
ATOM 657 C C . ASN A 1 83 ? -7.462 -6.100 11.115 1.00 97.94 83 ASN A C 1
ATOM 659 O O . ASN A 1 83 ? -8.006 -7.094 10.655 1.00 97.94 83 ASN A O 1
ATOM 663 N N . ALA A 1 84 ? -7.118 -5.045 10.367 1.00 97.88 84 ALA A N 1
ATOM 664 C CA . ALA A 1 84 ? -7.368 -4.988 8.926 1.00 97.88 84 ALA A CA 1
ATOM 665 C C . ALA A 1 84 ? -6.640 -6.112 8.169 1.00 97.88 84 ALA A C 1
ATOM 667 O O . ALA A 1 84 ? -7.209 -6.719 7.267 1.00 97.88 84 ALA A O 1
ATOM 668 N N . ALA A 1 85 ? -5.402 -6.428 8.566 1.00 97.44 85 ALA A N 1
ATOM 669 C CA . ALA A 1 85 ? -4.665 -7.553 7.999 1.00 97.44 85 ALA A CA 1
ATOM 670 C C . ALA A 1 85 ? -5.328 -8.903 8.319 1.00 97.44 85 ALA A C 1
ATOM 672 O O . ALA A 1 85 ? -5.434 -9.748 7.437 1.00 97.44 85 ALA A O 1
ATOM 673 N N . LEU A 1 86 ? -5.785 -9.104 9.561 1.00 97.88 86 LEU A N 1
ATOM 674 C CA . LEU A 1 86 ? -6.460 -10.338 9.981 1.00 97.88 86 LEU A CA 1
ATOM 675 C C . LEU A 1 86 ? -7.806 -10.542 9.277 1.00 97.88 86 LEU A C 1
ATOM 677 O O . LEU A 1 86 ? -8.106 -11.664 8.884 1.00 97.88 86 LEU A O 1
ATOM 681 N N . GLU A 1 87 ? -8.594 -9.478 9.124 1.00 97.56 87 GLU A N 1
ATOM 682 C CA . GLU A 1 87 ? -9.853 -9.495 8.372 1.00 97.56 87 GLU A CA 1
ATOM 683 C C . GLU A 1 87 ? -9.594 -9.906 6.921 1.00 97.56 87 GLU A C 1
ATOM 685 O O . GLU A 1 87 ? -10.154 -10.885 6.447 1.00 97.56 87 GLU A O 1
ATOM 690 N N . PHE A 1 88 ? -8.627 -9.261 6.267 1.00 97.50 88 PHE A N 1
ATOM 691 C CA . PHE A 1 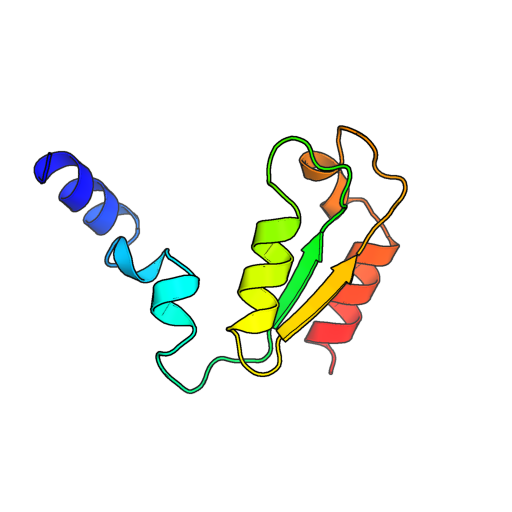88 ? -8.298 -9.529 4.871 1.00 97.50 88 PHE A CA 1
ATOM 692 C C . PHE A 1 88 ? -7.840 -10.963 4.576 1.00 97.50 88 PHE A C 1
ATOM 694 O O . PHE A 1 88 ? -8.134 -11.473 3.503 1.00 97.50 88 PHE A O 1
ATOM 701 N N . ILE A 1 89 ? -7.106 -11.611 5.488 1.00 96.12 89 ILE A N 1
ATOM 702 C CA . ILE A 1 89 ? -6.649 -12.999 5.280 1.00 96.12 89 ILE A CA 1
ATOM 703 C C . ILE A 1 89 ? -7.679 -14.053 5.702 1.00 96.12 89 ILE A C 1
ATOM 705 O O . ILE A 1 89 ? -7.456 -15.238 5.457 1.00 96.12 89 ILE A O 1
ATOM 709 N N . SER A 1 90 ? -8.726 -13.646 6.424 1.00 94.81 90 SER A N 1
ATOM 710 C CA . SER A 1 90 ? -9.774 -14.552 6.910 1.00 94.81 90 SER A CA 1
ATOM 711 C C . SER A 1 90 ? -11.016 -14.555 6.012 1.00 94.81 90 SER A C 1
ATOM 713 O O . SER A 1 90 ? -11.864 -15.431 6.195 1.00 94.81 90 SER A O 1
ATOM 715 N N . ASP A 1 91 ? -11.113 -13.591 5.091 1.00 82.88 91 ASP A N 1
ATOM 716 C CA . ASP A 1 91 ? -12.083 -13.531 3.988 1.00 82.88 91 ASP A CA 1
ATOM 717 C C . ASP A 1 91 ? -11.760 -14.563 2.889 1.00 82.88 91 ASP A C 1
ATOM 719 O O . ASP A 1 91 ? -12.720 -15.176 2.361 1.00 82.88 91 ASP A O 1
#

Organism: NCBI:txid1801

Sequence (91 aa):
RDGLSRRLEQRIEMPLADTDISVIAPRADNPPLLIIHDPDDPDTPYETSEEIVGIWPNAKLVTTKGLGRLAHYRLLRHRPALNAALEFISD

InterPro domains:
  IPR013595 Peptidase S33 tripeptidyl aminopeptidase-like, C-terminal [PF08386] (21-69)
  IPR029058 Alpha/Beta hydrolase fold [G3DSA:3.40.50.1820] (3-90)
  IPR029058 Alpha/Beta hydrolase fold [SSF53474] (19-86)

pLDDT: mean 91.94, std 6.88, range [62.59, 98.19]

Foldseek 3Di:
DVVVQVVVCVVVVHHPLCVDLQSCQVVDDDDAAEAEFECQAPVDHPVVVVVSQVRHPNYDYHYDDDPHPCRVVCLVVDVVSVVVVVVVVVD

Secondary structure (DSSP, 8-state):
-HHHHHHHHHHHTS-GGGG-HHHHTTSS-PPP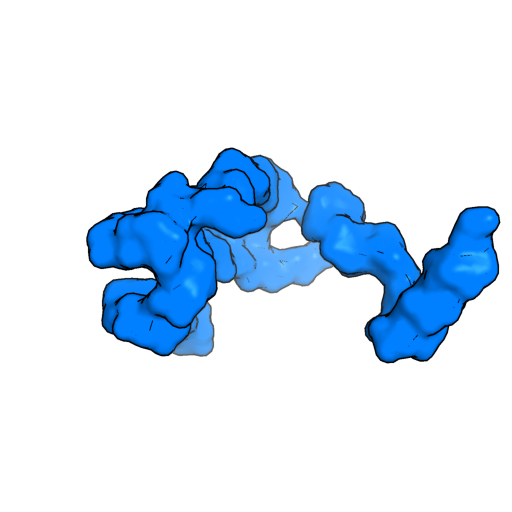EEEEE-TT-SSS-HHHHHHHHHHSTTEEEEE--S-GGGHHHHGGG-HHHHHHHHHHHH-

Radius of gyration: 15.54 Å; chains: 1; bounding box: 40×26×32 Å